Protein AF-A0A9Q0W674-F1 (afdb_monomer_lite)

Organism: Salix purpurea (NCBI:txid77065)

Secondary structure (DSSP, 8-state):
--------SS-SSSHHHHHHHH--EEEETTTTEEEES-TT-------GGGGTHHHHBS-TT--TTGGGGBSSHHHHHHHHHSSHHHHHHHHHHHHHHHHHHTT-

Sequence (104 aa):
MAINEERVWIRILAADYTCRTKLWSRFDPQTGRSVTLDPKKNIVVPEDRYGLHAIDVLDPDMIIGRECVYYFHDMIVEMINNRLPETLERLAKKLESVYQASGG

Structure (mmCIF, N/CA/C/O backbone):
data_AF-A0A9Q0W674-F1
#
_entry.id   AF-A0A9Q0W674-F1
#
loop_
_atom_site.group_PDB
_atom_site.id
_atom_site.type_symbol
_atom_site.label_atom_id
_atom_site.label_alt_id
_atom_site.label_comp_id
_atom_site.label_asym_id
_atom_site.label_entity_id
_atom_site.label_seq_id
_atom_site.pdbx_PDB_ins_code
_atom_site.Cartn_x
_atom_site.Cartn_y
_atom_site.Cartn_z
_atom_site.occupancy
_atom_site.B_iso_or_equiv
_atom_site.auth_seq_id
_atom_site.auth_comp_id
_atom_site.auth_asym_id
_atom_site.auth_atom_id
_atom_site.pdbx_PDB_model_num
ATOM 1 N N . MET A 1 1 ? 3.836 -21.033 13.589 1.00 45.12 1 MET A N 1
ATOM 2 C CA . MET A 1 1 ? 2.511 -20.382 13.674 1.00 45.12 1 MET A CA 1
ATOM 3 C C . MET A 1 1 ? 2.374 -19.561 12.405 1.00 45.12 1 MET A C 1
ATOM 5 O O . MET A 1 1 ? 3.252 -18.744 12.169 1.00 45.12 1 MET A O 1
ATOM 9 N N . ALA A 1 2 ? 1.418 -19.869 11.527 1.00 50.78 2 ALA A N 1
ATOM 10 C CA . ALA A 1 2 ? 1.276 -19.132 10.271 1.00 50.78 2 ALA A CA 1
ATOM 11 C C . ALA A 1 2 ? 0.837 -17.694 10.580 1.00 50.78 2 ALA A C 1
ATOM 13 O O . ALA A 1 2 ? -0.107 -17.496 11.348 1.00 50.78 2 ALA A O 1
ATOM 14 N N . ILE A 1 3 ? 1.548 -16.712 10.031 1.00 66.81 3 ILE A N 1
ATOM 15 C CA . ILE A 1 3 ? 1.119 -15.315 10.064 1.00 66.81 3 ILE A CA 1
ATOM 16 C C . ILE A 1 3 ? -0.060 -15.222 9.096 1.00 66.81 3 ILE A C 1
ATOM 18 O O . ILE A 1 3 ? 0.079 -15.558 7.924 1.00 66.81 3 ILE A O 1
ATOM 22 N N . ASN A 1 4 ? -1.232 -14.857 9.611 1.00 80.38 4 ASN A N 1
ATOM 23 C CA . ASN A 1 4 ? -2.406 -14.617 8.785 1.00 80.38 4 ASN A CA 1
ATOM 24 C C . ASN A 1 4 ? -2.464 -13.119 8.482 1.00 80.38 4 ASN A C 1
ATOM 26 O O . ASN A 1 4 ? -2.810 -12.327 9.360 1.00 80.38 4 ASN A O 1
ATOM 30 N N . GLU A 1 5 ? -2.054 -12.744 7.277 1.00 84.62 5 GLU A N 1
ATOM 31 C CA . GLU A 1 5 ? -2.103 -11.365 6.802 1.00 84.62 5 GLU A CA 1
ATOM 32 C C . GLU A 1 5 ? -3.478 -11.082 6.196 1.00 84.62 5 GLU A C 1
ATOM 34 O O . GLU A 1 5 ? -4.009 -11.869 5.415 1.00 84.62 5 GLU A O 1
ATOM 39 N N . GLU A 1 6 ? -4.072 -9.951 6.566 1.00 86.12 6 GLU A N 1
ATOM 40 C CA . GLU A 1 6 ? -5.382 -9.538 6.076 1.00 86.12 6 GLU A CA 1
ATOM 41 C C . GLU A 1 6 ? -5.312 -8.094 5.590 1.00 86.12 6 GLU A C 1
ATOM 43 O O . GLU A 1 6 ? -4.873 -7.198 6.316 1.00 86.12 6 GLU A O 1
ATOM 48 N N . ARG A 1 7 ? -5.798 -7.848 4.370 1.00 85.56 7 ARG A N 1
ATOM 49 C CA . ARG A 1 7 ? -5.973 -6.487 3.871 1.00 85.56 7 ARG A CA 1
ATOM 50 C C . ARG A 1 7 ? -7.175 -5.849 4.555 1.00 85.56 7 ARG A C 1
ATOM 52 O O . ARG A 1 7 ? -8.303 -6.316 4.438 1.00 85.56 7 ARG A O 1
ATOM 59 N N . VAL A 1 8 ? -6.918 -4.754 5.257 1.00 86.44 8 VAL A N 1
ATOM 60 C CA . VAL A 1 8 ? -7.926 -3.998 6.017 1.00 86.44 8 VAL A CA 1
ATOM 61 C C . VAL A 1 8 ? -8.295 -2.666 5.358 1.00 86.44 8 VAL A C 1
ATOM 63 O O . VAL A 1 8 ? -9.302 -2.064 5.720 1.00 86.44 8 VAL A O 1
ATOM 66 N N . TRP A 1 9 ? -7.499 -2.220 4.382 1.00 83.50 9 TRP A N 1
ATOM 67 C CA . TRP A 1 9 ? -7.662 -0.964 3.650 1.00 83.50 9 TRP A CA 1
ATOM 68 C C . TRP A 1 9 ? -7.045 -1.083 2.240 1.00 83.50 9 TRP A C 1
ATOM 70 O O . TRP A 1 9 ? -5.963 -1.652 2.113 1.00 83.50 9 TRP A O 1
ATOM 80 N N . ILE A 1 10 ? -7.661 -0.581 1.165 1.00 80.88 10 ILE A N 1
ATOM 81 C CA . ILE A 1 10 ? -9.068 -0.154 1.043 1.00 80.88 10 ILE A CA 1
ATOM 82 C C . ILE A 1 10 ? -9.905 -1.398 0.741 1.00 80.88 10 ILE A C 1
ATOM 84 O O . ILE A 1 10 ? -9.483 -2.259 -0.023 1.00 80.88 10 ILE A O 1
ATOM 88 N N . ARG A 1 11 ? -11.093 -1.496 1.340 1.00 83.31 11 ARG A N 1
ATOM 89 C CA . ARG A 1 11 ? -12.091 -2.498 0.955 1.00 83.31 11 ARG A CA 1
ATOM 90 C C . ARG A 1 11 ? -13.386 -1.788 0.606 1.00 83.31 11 ARG A C 1
ATOM 92 O O . ARG A 1 11 ? -13.923 -1.062 1.439 1.00 83.31 11 ARG A O 1
ATOM 99 N N . ILE A 1 12 ? -13.905 -1.982 -0.596 1.00 82.31 12 ILE A N 1
ATOM 100 C CA . ILE A 1 12 ? -15.212 -1.437 -0.976 1.00 82.31 12 ILE A CA 1
ATOM 101 C C . ILE A 1 12 ? -16.312 -2.106 -0.156 1.00 82.31 12 ILE A C 1
ATOM 103 O O . ILE A 1 12 ? -17.266 -1.456 0.269 1.00 82.31 12 ILE A O 1
ATOM 107 N N . LEU A 1 13 ? -16.151 -3.399 0.125 1.00 82.00 13 LEU A N 1
ATOM 108 C CA . LEU A 1 13 ? -17.067 -4.162 0.959 1.00 82.00 13 LEU A CA 1
ATOM 109 C C . LEU A 1 13 ? -16.474 -4.379 2.355 1.00 82.00 13 LEU A C 1
ATOM 111 O O . LEU A 1 13 ? -15.290 -4.654 2.517 1.00 82.00 13 LEU A O 1
ATOM 115 N N . ALA A 1 14 ? -17.317 -4.276 3.384 1.00 83.69 14 ALA A N 1
ATOM 116 C CA . ALA A 1 14 ? -16.971 -4.563 4.781 1.00 83.69 14 ALA A CA 1
ATOM 117 C C . ALA A 1 14 ? -15.841 -3.709 5.409 1.00 83.69 14 ALA A C 1
ATOM 119 O O . ALA A 1 14 ? -15.387 -4.035 6.512 1.00 83.69 14 ALA A O 1
ATOM 120 N N . ALA A 1 15 ? -15.418 -2.598 4.788 1.00 84.50 15 ALA A N 1
ATOM 121 C CA . ALA A 1 15 ? -14.447 -1.681 5.396 1.00 84.50 15 ALA A CA 1
ATOM 122 C C . ALA A 1 15 ? -14.924 -1.139 6.748 1.00 84.50 15 ALA A C 1
ATOM 124 O O . ALA A 1 15 ? -14.178 -1.221 7.717 1.00 84.50 15 ALA A O 1
ATOM 125 N N . ASP A 1 16 ? -16.171 -0.665 6.854 1.00 86.00 16 ASP A N 1
ATOM 126 C CA . ASP A 1 16 ? -16.702 -0.135 8.122 1.00 86.00 16 ASP A CA 1
ATOM 127 C C . ASP A 1 16 ? -16.663 -1.190 9.243 1.00 86.00 16 ASP A C 1
ATOM 129 O O . ASP A 1 16 ? -16.139 -0.928 10.327 1.00 86.00 16 ASP A O 1
ATOM 133 N N . TYR A 1 17 ? -17.102 -2.419 8.952 1.00 87.81 17 TYR A N 1
ATOM 134 C CA . TYR A 1 17 ? -17.015 -3.538 9.893 1.00 87.81 17 TYR A CA 1
ATOM 135 C C . TYR A 1 17 ? -15.566 -3.815 10.319 1.00 87.81 17 TYR A C 1
ATOM 137 O O . TYR A 1 17 ? -15.277 -3.975 11.507 1.00 87.81 17 TYR A O 1
ATOM 145 N N . THR A 1 18 ? -14.639 -3.842 9.360 1.00 86.88 18 THR A N 1
ATOM 146 C CA . THR A 1 18 ? -13.220 -4.132 9.606 1.00 86.88 18 THR A CA 1
ATOM 147 C C . THR A 1 18 ? -12.578 -3.038 10.460 1.00 86.88 18 THR A C 1
ATOM 149 O O . THR A 1 18 ? -11.937 -3.339 11.469 1.00 86.88 18 THR A O 1
ATOM 152 N N . CYS A 1 19 ? -12.830 -1.766 10.141 1.00 84.31 19 CYS A N 1
ATOM 153 C CA . CYS A 1 19 ? -12.377 -0.618 10.921 1.00 84.31 19 CYS A CA 1
ATOM 154 C C . CYS A 1 19 ? -12.878 -0.689 12.367 1.00 84.31 19 CYS A C 1
ATOM 156 O O . CYS A 1 19 ? -12.087 -0.585 13.306 1.00 84.31 19 CYS A O 1
ATOM 158 N N . ARG A 1 20 ? -14.178 -0.951 12.556 1.00 86.81 20 ARG A N 1
ATOM 159 C CA . ARG A 1 20 ? -14.815 -0.998 13.881 1.00 86.81 20 ARG A CA 1
ATOM 160 C C . ARG A 1 20 ? -14.450 -2.216 14.719 1.00 86.81 20 ARG A C 1
ATOM 162 O O . ARG A 1 20 ? -14.718 -2.202 15.915 1.00 86.81 20 ARG A O 1
ATOM 169 N N . THR A 1 21 ? -13.880 -3.266 14.141 1.00 87.00 21 THR A N 1
ATOM 170 C CA . THR A 1 21 ? -13.571 -4.498 14.889 1.00 87.00 21 THR A CA 1
ATOM 171 C C . THR A 1 21 ? -12.077 -4.770 15.015 1.00 87.00 21 THR A C 1
ATOM 173 O O . THR A 1 21 ? -11.667 -5.469 15.942 1.00 87.00 21 THR A O 1
ATOM 176 N N . LYS A 1 22 ? -11.244 -4.221 14.118 1.00 86.25 22 LYS A N 1
ATOM 177 C CA . LYS A 1 22 ? -9.817 -4.571 14.035 1.00 86.25 22 LYS A CA 1
ATOM 178 C C . LYS A 1 22 ? -8.848 -3.392 14.126 1.00 86.25 22 LYS A C 1
ATOM 180 O O . LYS A 1 22 ? -7.701 -3.641 14.475 1.00 86.25 22 LYS A O 1
ATOM 185 N N . LEU A 1 23 ? -9.270 -2.151 13.856 1.00 87.94 23 LEU A N 1
ATOM 186 C CA . LEU A 1 23 ? -8.350 -1.004 13.716 1.00 87.94 23 LEU A CA 1
ATOM 187 C C . LEU A 1 23 ? -8.399 0.011 14.866 1.00 87.94 23 LEU A C 1
ATOM 189 O O . LEU A 1 23 ? -7.829 1.097 14.759 1.00 87.94 23 LEU A O 1
ATOM 193 N N . TRP A 1 24 ? -9.055 -0.317 15.980 1.00 90.19 24 TRP A N 1
ATOM 194 C CA . TRP A 1 24 ? -9.100 0.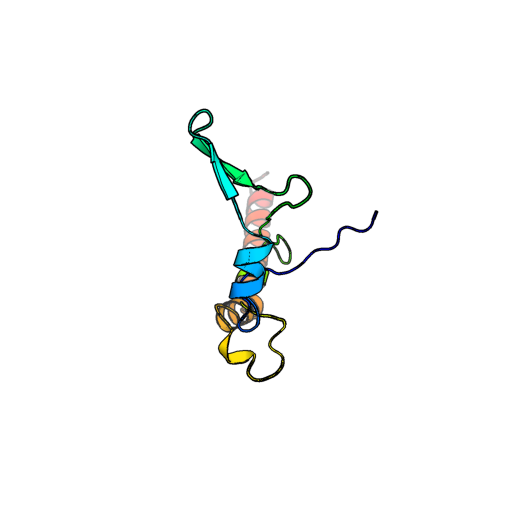596 17.118 1.00 90.19 24 TRP A CA 1
ATOM 195 C C . TRP A 1 24 ? -7.716 0.813 17.722 1.00 90.19 24 TRP A C 1
ATOM 197 O O . TRP A 1 24 ? -7.031 -0.125 18.133 1.00 90.19 24 TRP A O 1
ATOM 207 N N . SER A 1 25 ? -7.355 2.084 17.837 1.00 91.50 25 SER A N 1
ATOM 208 C CA . SER A 1 25 ? -6.165 2.536 18.540 1.00 91.50 25 SER A CA 1
ATOM 209 C C . SER A 1 25 ? -6.556 3.590 19.566 1.00 91.50 25 SER A C 1
ATOM 211 O O . SER A 1 25 ? -7.505 4.349 19.367 1.00 91.50 25 SER A O 1
ATOM 213 N N . ARG A 1 26 ? -5.822 3.639 20.673 1.00 92.31 26 ARG A N 1
ATOM 214 C CA . ARG A 1 26 ? -5.954 4.667 21.702 1.00 92.31 26 ARG A CA 1
ATOM 215 C C . ARG A 1 26 ? -4.732 5.568 21.658 1.00 92.31 26 ARG A C 1
ATOM 217 O O . ARG A 1 26 ? -3.610 5.087 21.553 1.00 92.31 26 ARG A O 1
ATOM 224 N N . PHE A 1 27 ? -4.943 6.870 21.786 1.00 95.00 27 PHE A N 1
ATOM 225 C CA . PHE A 1 27 ? -3.844 7.806 21.975 1.00 95.00 27 PHE A CA 1
ATOM 226 C C . PHE A 1 27 ? -3.285 7.697 23.400 1.00 95.00 27 PHE A C 1
ATOM 228 O O . PHE A 1 27 ? -4.039 7.707 24.380 1.00 95.00 27 PHE A O 1
ATOM 235 N N . ASP A 1 28 ? -1.967 7.577 23.515 1.00 95.69 28 ASP A N 1
ATOM 236 C CA . ASP A 1 28 ? -1.243 7.624 24.776 1.00 95.69 28 ASP A CA 1
ATOM 237 C C . ASP A 1 28 ? -0.539 8.987 24.931 1.00 95.69 28 ASP A C 1
ATOM 239 O O . ASP A 1 28 ? 0.451 9.248 24.242 1.00 95.69 28 ASP A O 1
ATOM 243 N N . PRO A 1 29 ? -1.014 9.866 25.835 1.00 96.38 29 P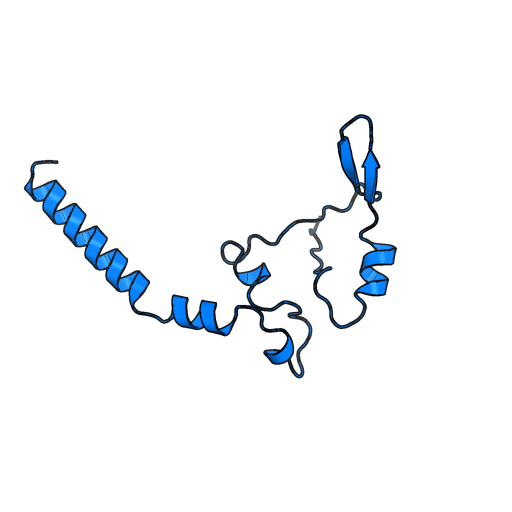RO A N 1
ATOM 244 C CA . PRO A 1 29 ? -0.453 11.203 26.007 1.00 96.38 29 PRO A CA 1
ATOM 245 C C . PRO A 1 29 ? 0.936 11.206 26.652 1.00 96.38 29 PRO A C 1
ATOM 247 O O . PRO A 1 29 ? 1.649 12.194 26.513 1.00 96.38 29 PRO A O 1
ATOM 250 N N . GLN A 1 30 ? 1.337 10.136 27.350 1.00 96.38 30 GLN A N 1
ATOM 251 C CA . GLN A 1 30 ? 2.664 10.072 27.971 1.00 96.38 30 GLN A CA 1
ATOM 252 C C . GLN A 1 30 ? 3.756 9.842 26.925 1.00 96.38 30 GLN A C 1
ATOM 254 O O . GLN A 1 30 ? 4.823 10.447 26.993 1.00 96.38 30 GLN A O 1
ATOM 259 N N . THR A 1 31 ? 3.480 8.979 25.945 1.00 95.38 31 THR A N 1
ATOM 260 C CA . THR A 1 31 ? 4.415 8.664 24.857 1.00 95.38 31 THR A CA 1
ATOM 261 C C . THR A 1 31 ? 4.185 9.510 23.604 1.00 95.38 31 THR A C 1
ATOM 263 O O . THR A 1 31 ? 5.051 9.551 22.730 1.00 95.38 31 THR A O 1
ATOM 266 N N . GLY A 1 32 ? 3.030 10.176 23.497 1.00 95.25 32 GLY A N 1
ATOM 267 C CA . GLY A 1 32 ? 2.619 10.951 22.325 1.00 95.25 32 GLY A CA 1
ATOM 268 C C . GLY A 1 32 ? 2.270 10.086 21.111 1.00 95.25 32 GLY A C 1
ATOM 269 O O . GLY A 1 32 ? 2.284 10.580 19.985 1.00 95.25 32 GLY A O 1
ATOM 270 N N . ARG A 1 33 ? 2.002 8.788 21.307 1.00 93.19 33 ARG A N 1
ATOM 271 C CA . ARG A 1 33 ? 1.787 7.816 20.225 1.00 93.19 33 ARG A CA 1
ATOM 272 C C . ARG A 1 33 ? 0.383 7.227 20.267 1.00 93.19 33 ARG A C 1
ATOM 274 O O . ARG A 1 33 ? -0.221 7.083 21.325 1.00 93.19 33 ARG A O 1
ATOM 281 N N . SER A 1 34 ? -0.113 6.826 19.102 1.00 92.25 34 SER A N 1
ATOM 282 C CA . SER A 1 34 ? -1.294 5.965 19.008 1.00 92.25 34 SER A CA 1
ATOM 283 C C . SER A 1 34 ? -0.871 4.514 19.201 1.00 92.25 34 SER A C 1
ATOM 285 O O . SER A 1 34 ? 0.027 4.034 18.511 1.00 92.25 34 SER A O 1
ATOM 287 N N . VAL A 1 35 ? -1.510 3.820 20.138 1.00 91.31 35 VAL A N 1
ATOM 288 C CA . VAL A 1 35 ? -1.260 2.408 20.438 1.00 91.31 35 VAL A CA 1
ATOM 289 C C . VAL A 1 35 ? -2.473 1.572 20.049 1.00 91.31 35 VAL A C 1
ATOM 291 O O . VAL A 1 35 ? -3.609 1.946 20.344 1.00 91.31 35 VAL A O 1
ATOM 294 N N . THR A 1 36 ? -2.243 0.441 19.381 1.00 90.31 36 THR A N 1
ATOM 295 C CA . THR A 1 36 ? -3.306 -0.529 19.072 1.00 90.31 36 THR A CA 1
ATOM 296 C C . THR A 1 36 ? -3.962 -1.025 20.363 1.00 90.31 36 THR A C 1
ATOM 298 O O . THR A 1 36 ? -3.284 -1.235 21.371 1.00 90.31 36 THR A O 1
ATOM 301 N N . LEU A 1 37 ? -5.286 -1.213 20.349 1.00 90.00 37 LEU A N 1
ATOM 302 C CA . LEU A 1 37 ? -5.996 -1.838 21.471 1.00 90.00 37 LEU A CA 1
ATOM 303 C C . LEU A 1 37 ? -5.802 -3.359 21.523 1.00 90.00 37 LEU A C 1
ATOM 305 O O . LEU A 1 37 ? -6.001 -3.961 22.576 1.00 90.00 37 LEU A O 1
ATOM 309 N N . ASP A 1 38 ? -5.423 -3.979 20.405 1.00 89.44 38 ASP A N 1
ATOM 310 C CA . ASP A 1 38 ? -5.166 -5.414 20.329 1.00 89.44 38 ASP A CA 1
ATOM 311 C C . ASP A 1 38 ? -3.655 -5.673 20.212 1.00 89.44 38 ASP A C 1
ATOM 313 O O . ASP A 1 38 ? -3.086 -5.448 19.140 1.00 89.44 38 ASP A O 1
ATOM 317 N N . PRO A 1 39 ? -2.991 -6.169 21.275 1.00 86.56 39 PRO A N 1
ATOM 318 C CA . PRO A 1 39 ? -1.548 -6.401 21.274 1.00 86.56 39 PRO A CA 1
ATOM 319 C C . PRO A 1 39 ? -1.121 -7.581 20.391 1.00 86.56 39 PRO A C 1
ATOM 321 O O . PRO A 1 39 ? 0.071 -7.784 20.179 1.00 86.56 39 PRO A O 1
ATOM 324 N N . LYS A 1 40 ? -2.066 -8.389 19.890 1.00 88.81 40 LYS A N 1
ATOM 325 C CA . LYS A 1 40 ? -1.774 -9.506 18.979 1.00 88.81 40 LYS A CA 1
ATOM 326 C C . LYS A 1 40 ? -1.801 -9.086 17.511 1.00 88.81 40 LYS A C 1
ATOM 328 O O . LYS A 1 40 ? -1.427 -9.885 16.655 1.00 88.81 40 LYS A O 1
ATOM 333 N N . LYS A 1 41 ? -2.273 -7.874 17.214 1.00 87.50 41 LYS A N 1
ATOM 334 C CA . LYS A 1 41 ? -2.406 -7.354 15.854 1.00 87.50 41 LYS A CA 1
ATOM 335 C C . LYS A 1 41 ? -1.380 -6.261 15.612 1.00 87.50 41 L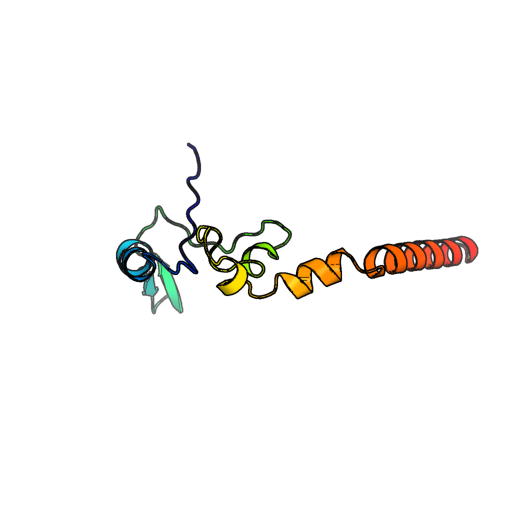YS A C 1
ATOM 337 O O . LYS A 1 41 ? -1.207 -5.369 16.435 1.00 87.50 41 LYS A O 1
ATOM 342 N N . ASN A 1 42 ? -0.773 -6.305 14.434 1.00 88.69 42 ASN A N 1
ATOM 343 C CA . ASN A 1 42 ? 0.097 -5.252 13.934 1.00 88.69 42 ASN A CA 1
ATOM 344 C C . ASN A 1 42 ? -0.468 -4.755 12.609 1.00 88.69 42 ASN A C 1
ATOM 346 O O . ASN A 1 42 ? -0.765 -5.555 11.723 1.00 88.69 42 ASN A O 1
ATOM 350 N N . ILE A 1 43 ? -0.634 -3.441 12.493 1.00 87.62 43 ILE A N 1
ATOM 351 C CA . ILE A 1 43 ? -0.992 -2.796 11.231 1.00 87.62 43 ILE A CA 1
ATOM 352 C C . ILE A 1 43 ? 0.320 -2.450 10.539 1.00 87.62 43 ILE A C 1
ATOM 354 O O . ILE A 1 43 ? 1.154 -1.750 11.114 1.00 87.62 43 ILE A O 1
ATOM 358 N N . VAL A 1 44 ? 0.500 -2.949 9.322 1.00 88.06 44 VAL A N 1
ATOM 359 C CA . VAL A 1 44 ? 1.699 -2.727 8.512 1.00 88.06 44 VAL A CA 1
ATOM 360 C C . VAL A 1 44 ? 1.296 -2.273 7.118 1.00 88.06 44 VAL A C 1
ATOM 362 O O . VAL A 1 44 ? 0.209 -2.596 6.636 1.00 88.06 44 VAL A O 1
ATOM 365 N N . VAL A 1 45 ? 2.175 -1.514 6.473 1.00 87.31 45 VAL A N 1
ATOM 366 C CA . VAL A 1 45 ? 2.066 -1.258 5.037 1.00 87.31 45 VAL A CA 1
ATOM 367 C C . VAL A 1 45 ? 2.736 -2.435 4.324 1.00 87.31 45 VAL A C 1
ATOM 369 O O . VAL A 1 45 ? 3.858 -2.775 4.698 1.00 87.31 45 VAL A O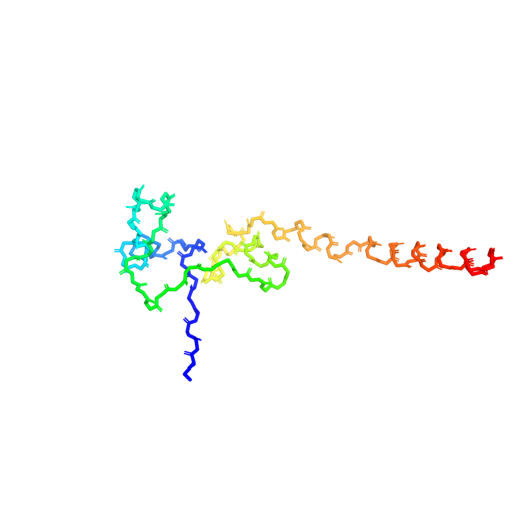 1
ATOM 372 N N . PRO A 1 46 ? 2.083 -3.077 3.340 1.00 85.94 46 PRO A N 1
ATOM 373 C CA . PRO A 1 46 ? 2.707 -4.151 2.578 1.00 85.94 46 PRO A CA 1
ATOM 374 C C . PRO A 1 46 ? 3.980 -3.662 1.878 1.00 85.94 46 PRO A C 1
ATOM 376 O O . PRO A 1 46 ? 3.962 -2.643 1.189 1.00 85.94 46 PRO A O 1
ATOM 379 N N . GLU A 1 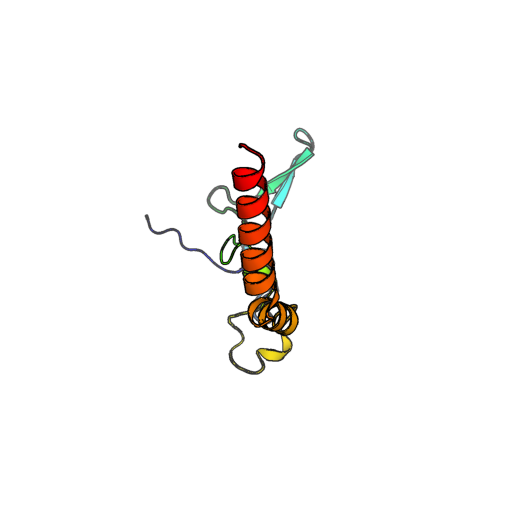47 ? 5.080 -4.392 2.043 1.00 86.88 47 GLU A N 1
ATOM 380 C CA . GLU A 1 47 ? 6.364 -4.087 1.390 1.00 86.88 47 GLU A CA 1
ATOM 381 C C . GLU A 1 47 ? 6.534 -4.826 0.054 1.00 86.88 47 GLU A C 1
ATOM 383 O O . GLU A 1 47 ? 7.525 -4.646 -0.662 1.00 86.88 47 GLU A O 1
ATOM 388 N N . ASP A 1 48 ? 5.562 -5.662 -0.311 1.00 87.25 48 ASP A N 1
ATOM 389 C CA . ASP A 1 48 ? 5.609 -6.447 -1.530 1.00 87.25 48 ASP A CA 1
ATOM 390 C C . ASP A 1 48 ? 5.649 -5.549 -2.779 1.00 87.25 48 ASP A C 1
ATOM 392 O O . ASP A 1 48 ? 5.123 -4.431 -2.811 1.00 87.25 48 ASP A O 1
ATOM 396 N N . ARG A 1 49 ? 6.370 -6.013 -3.806 1.00 87.56 49 ARG A N 1
ATOM 397 C CA . ARG A 1 49 ? 6.727 -5.209 -4.988 1.00 87.56 49 ARG A CA 1
ATOM 398 C C . ARG A 1 49 ? 7.334 -3.843 -4.631 1.00 87.56 49 ARG A C 1
ATOM 400 O O . ARG A 1 49 ? 7.013 -2.847 -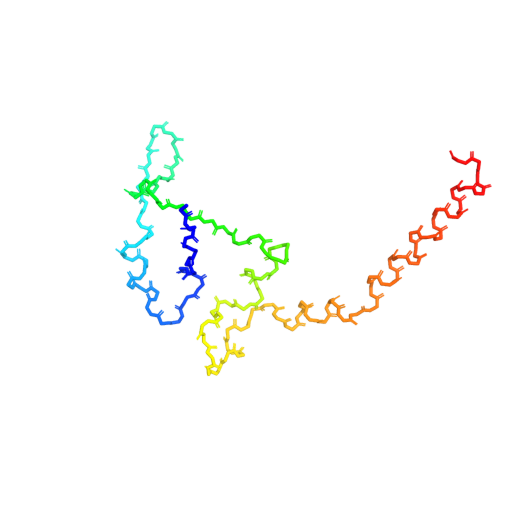5.275 1.00 87.56 49 ARG A O 1
ATOM 407 N N . TYR A 1 50 ? 8.210 -3.791 -3.625 1.00 87.56 50 TYR A N 1
ATOM 408 C CA . TYR A 1 50 ? 8.842 -2.548 -3.160 1.00 87.56 50 TYR A CA 1
ATOM 409 C C . TYR A 1 50 ? 7.809 -1.487 -2.733 1.00 87.56 50 TYR A C 1
ATOM 411 O O . TYR A 1 50 ? 7.986 -0.296 -2.981 1.00 87.56 50 TYR A O 1
ATOM 419 N N . GLY A 1 51 ? 6.687 -1.928 -2.154 1.00 87.00 51 GLY A N 1
ATOM 420 C CA . GLY A 1 51 ? 5.566 -1.076 -1.753 1.00 87.00 51 GLY A CA 1
ATOM 421 C C . GLY A 1 51 ? 4.646 -0.638 -2.899 1.00 87.00 51 GLY A C 1
ATOM 422 O O . GLY A 1 51 ? 3.605 -0.033 -2.642 1.00 87.00 51 GLY A O 1
ATOM 423 N N . LEU A 1 52 ? 4.961 -0.968 -4.159 1.00 90.25 52 LEU A N 1
ATOM 424 C CA . LEU A 1 52 ? 4.117 -0.595 -5.300 1.00 90.25 52 LEU A CA 1
ATOM 425 C C . LEU A 1 52 ? 2.742 -1.259 -5.234 1.00 90.25 52 LEU A C 1
ATOM 427 O O . LEU A 1 52 ? 1.750 -0.654 -5.626 1.00 90.25 52 LEU A O 1
ATOM 431 N N . HIS A 1 53 ? 2.647 -2.477 -4.701 1.00 87.81 53 HIS A N 1
ATOM 432 C CA . HIS A 1 53 ? 1.365 -3.171 -4.600 1.00 87.81 53 HIS A CA 1
ATOM 433 C C . HIS A 1 53 ? 0.363 -2.458 -3.677 1.00 87.81 53 HIS A C 1
ATOM 435 O O . HIS A 1 53 ? -0.843 -2.527 -3.913 1.00 87.81 53 HIS A O 1
ATOM 441 N N . ALA A 1 54 ? 0.835 -1.720 -2.666 1.00 89.75 54 ALA A N 1
ATOM 442 C CA . ALA A 1 54 ? -0.033 -0.936 -1.788 1.00 89.75 54 ALA A CA 1
ATOM 443 C C . ALA A 1 54 ? -0.744 0.217 -2.523 1.00 89.75 54 ALA A C 1
ATOM 445 O O . ALA A 1 54 ? -1.780 0.689 -2.056 1.00 89.75 54 ALA A O 1
ATOM 446 N N . ILE A 1 55 ? -0.202 0.653 -3.665 1.00 90.81 55 ILE A N 1
ATOM 447 C CA . ILE A 1 55 ? -0.673 1.819 -4.421 1.00 90.81 55 ILE A CA 1
ATOM 448 C C . ILE A 1 55 ? -1.161 1.475 -5.842 1.00 90.81 55 ILE A C 1
ATOM 450 O O . ILE A 1 55 ? -1.692 2.338 -6.535 1.00 90.81 55 ILE A O 1
ATOM 454 N N . ASP A 1 56 ? -0.978 0.229 -6.281 1.00 92.00 56 ASP A N 1
ATOM 455 C CA . ASP A 1 56 ? -1.376 -0.275 -7.599 1.00 92.00 56 ASP A CA 1
ATOM 456 C C . ASP A 1 56 ? -2.908 -0.440 -7.686 1.00 92.00 56 ASP A C 1
ATOM 458 O O . ASP A 1 56 ? -3.591 0.319 -8.383 1.00 92.00 56 ASP A O 1
ATOM 462 N N . VAL A 1 57 ? -3.451 -1.363 -6.878 1.00 90.81 57 VAL A N 1
ATOM 463 C CA . VAL A 1 57 ? -4.887 -1.663 -6.767 1.00 90.81 57 VAL A CA 1
ATOM 464 C C . VAL A 1 57 ? -5.327 -1.529 -5.311 1.00 90.81 57 VAL A C 1
ATOM 466 O O . VAL A 1 57 ? -4.818 -2.225 -4.430 1.00 90.81 57 VAL A O 1
ATOM 469 N N . LEU A 1 58 ? -6.299 -0.653 -5.058 1.00 89.44 58 LEU A N 1
ATOM 470 C CA . LEU A 1 58 ? -6.728 -0.305 -3.702 1.00 89.44 58 LEU A CA 1
ATOM 471 C C . LEU A 1 58 ? -7.495 -1.445 -3.019 1.00 89.44 58 LEU A C 1
ATOM 473 O O . LEU A 1 58 ? -7.196 -1.754 -1.863 1.00 89.44 58 LEU A O 1
ATOM 477 N N . ASP A 1 59 ? -8.406 -2.096 -3.752 1.00 90.06 59 ASP A N 1
ATOM 478 C CA . ASP A 1 59 ? -9.147 -3.286 -3.315 1.00 90.06 59 ASP A CA 1
ATOM 479 C C . ASP A 1 59 ? -8.914 -4.467 -4.283 1.00 90.06 59 ASP A C 1
ATOM 481 O O . ASP A 1 59 ? -9.616 -4.608 -5.287 1.00 90.06 59 ASP A O 1
ATOM 485 N N . PRO A 1 60 ? -7.910 -5.324 -4.036 1.00 85.00 60 PRO A N 1
ATOM 486 C CA . PRO A 1 60 ? -7.634 -6.479 -4.885 1.00 85.00 60 PRO A CA 1
ATOM 487 C C . PRO A 1 60 ? -8.711 -7.574 -4.808 1.00 85.00 60 PRO A C 1
ATOM 489 O O . PRO A 1 60 ? -8.746 -8.413 -5.708 1.00 85.00 60 PRO A O 1
ATOM 492 N N . ASP A 1 61 ? -9.583 -7.565 -3.789 1.00 86.94 61 ASP A N 1
ATOM 493 C CA . ASP A 1 61 ? -10.678 -8.537 -3.652 1.00 86.94 61 ASP A CA 1
ATOM 494 C C . ASP A 1 61 ? -11.874 -8.181 -4.554 1.00 86.94 61 ASP A C 1
ATOM 496 O O . ASP A 1 61 ? -12.759 -9.011 -4.786 1.00 86.94 61 ASP A O 1
ATOM 500 N N . MET A 1 62 ? -11.914 -6.959 -5.101 1.00 87.81 62 MET A N 1
ATOM 501 C CA . MET A 1 62 ? -12.911 -6.558 -6.089 1.00 87.81 62 MET A CA 1
ATOM 502 C C . MET A 1 62 ? -12.597 -7.200 -7.446 1.00 87.81 62 MET A C 1
ATOM 504 O O . MET A 1 62 ? -11.819 -6.680 -8.239 1.00 87.81 62 MET A O 1
ATOM 508 N N . ILE A 1 63 ? -13.209 -8.354 -7.720 1.00 84.94 63 ILE A N 1
ATOM 509 C CA . ILE A 1 63 ? -13.004 -9.100 -8.976 1.00 84.94 63 ILE A CA 1
ATOM 510 C C . ILE A 1 63 ? -13.795 -8.479 -10.138 1.00 84.94 63 ILE A C 1
ATOM 512 O O . ILE A 1 63 ? -13.299 -8.407 -11.260 1.00 84.94 63 ILE A O 1
ATOM 516 N N . ILE A 1 64 ? -15.027 -8.036 -9.879 1.00 86.50 64 ILE A N 1
ATOM 517 C CA . ILE A 1 64 ? -15.901 -7.415 -10.882 1.00 86.50 64 ILE A CA 1
ATOM 518 C C . ILE A 1 64 ? -15.737 -5.902 -10.787 1.00 86.50 64 ILE A C 1
ATOM 520 O O . ILE A 1 64 ? -15.947 -5.343 -9.714 1.00 86.50 64 ILE A O 1
ATOM 524 N N . GLY A 1 65 ? -15.409 -5.246 -11.899 1.00 84.88 65 GLY A N 1
ATOM 525 C CA . GLY A 1 65 ? -15.219 -3.795 -11.932 1.00 84.88 65 GLY A CA 1
ATOM 526 C C . GLY A 1 65 ? -13.908 -3.332 -11.288 1.00 84.88 65 GLY A C 1
ATOM 527 O O . GLY A 1 65 ? -13.830 -2.220 -10.768 1.00 84.88 65 GLY A O 1
ATOM 528 N N . ARG A 1 66 ? -12.893 -4.206 -11.253 1.00 86.69 66 ARG A N 1
ATOM 529 C CA . ARG A 1 66 ? -11.605 -3.972 -10.581 1.00 86.69 66 ARG A CA 1
ATOM 530 C C . ARG A 1 66 ? -10.889 -2.715 -11.078 1.00 86.69 66 ARG A C 1
ATOM 532 O O . ARG A 1 66 ? -10.170 -2.072 -10.322 1.00 86.69 66 ARG A O 1
ATOM 539 N N . GLU A 1 67 ? -11.100 -2.348 -12.332 1.00 88.88 67 GLU A N 1
ATOM 540 C CA . GLU A 1 67 ? -10.581 -1.118 -12.921 1.00 88.88 67 GLU A CA 1
ATOM 541 C C . GLU A 1 67 ? -11.031 0.141 -12.166 1.00 88.88 67 GLU A C 1
ATOM 543 O O . GLU A 1 67 ? -10.297 1.122 -12.113 1.00 88.88 67 GLU A O 1
ATOM 548 N N . CYS A 1 68 ? -12.187 0.101 -11.493 1.00 87.75 68 CYS A N 1
ATOM 549 C CA . CYS A 1 68 ? -12.678 1.215 -10.682 1.00 87.75 68 CYS A CA 1
ATOM 550 C C . CYS A 1 68 ? -11.871 1.430 -9.387 1.00 87.75 68 CYS A C 1
ATOM 552 O O . CYS A 1 68 ? -12.050 2.449 -8.720 1.00 87.75 68 CYS A O 1
ATOM 554 N N . VAL A 1 69 ? -11.005 0.483 -9.008 1.00 90.69 69 VAL A N 1
ATOM 555 C CA . VAL A 1 69 ? -10.119 0.571 -7.831 1.00 90.69 69 VAL A CA 1
ATOM 556 C C . VAL A 1 69 ? -8.639 0.584 -8.193 1.00 90.69 69 VAL A C 1
ATOM 558 O O . VAL A 1 69 ? -7.779 0.410 -7.324 1.00 90.69 69 VAL A O 1
ATOM 561 N N . TYR A 1 70 ? -8.324 0.807 -9.464 1.00 92.50 70 TYR A N 1
ATOM 562 C CA . TYR A 1 70 ? -6.971 1.143 -9.878 1.00 92.50 70 TYR A CA 1
ATOM 563 C C . TYR A 1 70 ? -6.637 2.552 -9.415 1.00 92.50 70 TYR A C 1
ATOM 565 O O . TYR A 1 70 ? -7.411 3.484 -9.622 1.00 92.50 70 TYR A O 1
ATOM 573 N N . TYR A 1 71 ? -5.484 2.696 -8.766 1.00 92.31 71 TYR A N 1
ATOM 574 C CA . TYR A 1 71 ? -5.021 4.006 -8.322 1.00 92.31 71 TYR A CA 1
ATOM 575 C C . TYR A 1 71 ? -3.834 4.473 -9.150 1.00 92.31 71 TYR A C 1
ATOM 577 O O . TYR A 1 71 ? -3.943 5.471 -9.856 1.00 92.31 71 TYR A O 1
ATOM 585 N N . PHE A 1 72 ? -2.742 3.706 -9.156 1.00 94.44 72 PHE A N 1
ATOM 586 C CA . PHE A 1 72 ? -1.594 3.970 -10.029 1.00 94.44 72 PHE A CA 1
ATOM 587 C C . PHE A 1 72 ? -1.300 2.848 -11.021 1.00 94.44 72 PHE A C 1
ATOM 589 O O . PHE A 1 72 ? -0.231 2.863 -11.629 1.00 94.44 72 PHE A O 1
ATOM 596 N N . HIS A 1 73 ? -2.223 1.899 -11.195 1.00 93.62 73 HIS A N 1
ATOM 597 C CA . HIS A 1 73 ? -2.023 0.720 -12.037 1.00 93.62 73 HIS A CA 1
ATOM 598 C C . HIS A 1 73 ? -1.404 1.055 -13.399 1.00 93.62 73 HIS A C 1
ATOM 600 O O . HIS A 1 73 ? -0.300 0.603 -13.696 1.00 93.62 73 HIS A O 1
ATOM 606 N N . ASP A 1 74 ? -2.054 1.922 -14.177 1.00 92.56 74 ASP A N 1
ATOM 607 C CA . ASP A 1 74 ? -1.617 2.245 -15.538 1.00 92.56 74 ASP A CA 1
ATOM 608 C C . ASP A 1 74 ? -0.237 2.907 -15.559 1.00 92.56 74 ASP A C 1
ATOM 610 O O . ASP A 1 74 ? 0.623 2.521 -16.345 1.00 92.56 74 ASP A O 1
ATOM 614 N N . MET A 1 75 ? 0.019 3.843 -14.638 1.00 92.00 75 MET A N 1
ATOM 615 C CA . MET A 1 75 ? 1.319 4.506 -14.518 1.00 92.00 75 MET A CA 1
ATOM 616 C C . MET A 1 75 ? 2.423 3.515 -14.135 1.00 92.00 75 MET A C 1
ATOM 618 O O . MET A 1 75 ? 3.518 3.565 -14.688 1.00 92.00 75 MET A O 1
ATOM 622 N N . ILE A 1 76 ? 2.151 2.602 -13.200 1.00 92.19 76 ILE A N 1
ATOM 623 C CA . ILE A 1 76 ? 3.098 1.563 -12.782 1.00 92.19 76 ILE A CA 1
ATOM 624 C C . ILE A 1 76 ? 3.393 0.627 -13.955 1.00 92.19 76 ILE A C 1
ATOM 626 O O . ILE A 1 76 ? 4.557 0.334 -14.223 1.00 92.19 76 ILE A O 1
ATOM 630 N N . VAL A 1 77 ? 2.362 0.180 -14.673 1.00 91.19 77 VAL A N 1
ATOM 631 C CA . VAL A 1 77 ? 2.499 -0.679 -15.855 1.00 91.19 77 VAL A CA 1
ATOM 632 C C . VAL A 1 77 ? 3.296 0.032 -16.948 1.00 91.19 77 VAL A C 1
ATOM 634 O O . VAL A 1 77 ? 4.223 -0.553 -17.503 1.00 91.19 77 VAL A O 1
ATOM 637 N N . GLU A 1 78 ? 3.003 1.300 -17.229 1.00 90.81 78 GLU A N 1
ATOM 638 C CA . GLU A 1 78 ? 3.728 2.091 -18.224 1.00 90.81 78 GLU A CA 1
ATOM 639 C C . GLU A 1 78 ? 5.193 2.304 -17.826 1.00 90.81 78 GLU A C 1
ATOM 641 O O . GLU A 1 78 ? 6.089 2.107 -18.645 1.00 90.81 78 GLU A O 1
ATOM 646 N N . MET A 1 79 ? 5.468 2.639 -16.562 1.00 87.06 79 MET A N 1
ATOM 647 C CA . MET A 1 79 ? 6.834 2.822 -16.068 1.00 87.06 79 MET A CA 1
ATOM 648 C C . MET A 1 79 ? 7.652 1.530 -16.072 1.00 87.06 79 MET A C 1
ATOM 650 O O . MET A 1 79 ? 8.858 1.582 -16.298 1.00 87.06 79 MET A O 1
ATOM 654 N N . ILE A 1 80 ? 7.015 0.380 -15.846 1.00 85.44 80 ILE A N 1
ATOM 655 C CA . ILE A 1 80 ? 7.666 -0.933 -15.949 1.00 85.44 80 ILE A CA 1
ATOM 656 C C . ILE A 1 80 ? 7.936 -1.297 -17.412 1.00 85.44 80 ILE A C 1
ATOM 658 O O . ILE A 1 80 ? 8.990 -1.847 -17.720 1.00 85.44 80 ILE A O 1
ATOM 662 N N . ASN A 1 81 ? 6.998 -0.993 -18.310 1.00 87.19 81 ASN A N 1
ATOM 663 C CA . ASN A 1 81 ? 7.083 -1.365 -19.722 1.00 87.19 81 ASN A CA 1
ATOM 664 C C . ASN A 1 81 ? 7.901 -0.386 -20.574 1.00 87.19 81 ASN A C 1
ATOM 666 O O . ASN A 1 81 ? 8.218 -0.690 -21.728 1.00 87.19 81 ASN A O 1
ATOM 670 N N . ASN A 1 82 ? 8.212 0.806 -20.063 1.00 87.56 82 ASN A N 1
ATOM 671 C CA . ASN A 1 82 ? 9.007 1.769 -20.807 1.00 87.56 82 ASN A CA 1
ATOM 672 C C . ASN A 1 82 ? 10.476 1.307 -20.926 1.00 87.56 82 ASN A C 1
ATOM 674 O O . ASN A 1 82 ? 10.957 0.415 -20.234 1.00 87.56 82 ASN A O 1
ATOM 678 N N . ARG A 1 83 ? 11.232 1.952 -21.819 1.00 86.25 83 ARG A N 1
ATOM 679 C CA . ARG A 1 83 ? 12.659 1.647 -22.034 1.00 86.25 83 ARG A CA 1
ATOM 680 C C . ARG A 1 83 ? 13.579 2.281 -20.986 1.00 86.25 83 ARG A C 1
ATOM 682 O O . ARG A 1 83 ? 14.797 2.280 -21.174 1.00 86.25 83 ARG A O 1
ATOM 689 N N . LEU A 1 84 ? 13.039 2.888 -19.926 1.00 83.38 84 LEU A N 1
ATOM 690 C CA . LEU A 1 84 ? 13.839 3.600 -18.931 1.00 83.38 84 LEU A CA 1
ATOM 691 C C . LEU A 1 84 ? 14.801 2.658 -18.193 1.00 83.38 84 LEU A C 1
ATOM 693 O O . LEU A 1 84 ? 15.976 3.017 -18.126 1.00 83.38 84 LEU A O 1
ATOM 697 N N . PRO A 1 85 ? 14.397 1.456 -17.726 1.00 83.12 85 PRO A N 1
ATOM 698 C CA . PRO A 1 85 ? 15.323 0.531 -17.072 1.00 83.12 85 PRO A CA 1
ATOM 699 C C . PRO A 1 85 ? 16.492 0.143 -17.984 1.00 83.12 85 PRO A C 1
ATOM 701 O O . PRO A 1 85 ? 17.651 0.278 -17.600 1.00 83.12 85 PRO A O 1
ATOM 704 N N . GLU A 1 86 ? 16.199 -0.230 -19.233 1.00 88.06 86 GLU A N 1
ATOM 705 C CA . GLU A 1 86 ? 17.213 -0.579 -20.238 1.00 88.06 86 GLU A CA 1
ATOM 706 C C . GLU A 1 86 ? 18.153 0.599 -20.535 1.00 88.06 86 GLU A C 1
ATOM 708 O O . GLU A 1 86 ? 19.362 0.431 -20.706 1.00 88.06 86 GLU A O 1
ATOM 713 N N . THR A 1 87 ? 17.601 1.813 -20.612 1.00 88.69 87 THR A N 1
ATOM 714 C CA . THR A 1 87 ? 18.364 3.036 -20.884 1.00 88.69 87 THR A CA 1
ATOM 715 C C . THR A 1 87 ? 19.289 3.376 -19.719 1.00 88.69 87 THR A C 1
ATOM 717 O O . THR A 1 87 ? 20.454 3.705 -19.947 1.00 88.69 87 THR A O 1
ATOM 720 N N . LEU A 1 88 ? 18.807 3.254 -18.479 1.00 91.19 88 LEU A N 1
ATOM 721 C CA . LEU A 1 88 ? 19.607 3.461 -17.273 1.00 91.19 88 LEU A CA 1
ATOM 722 C C . LEU A 1 88 ? 20.711 2.407 -17.143 1.00 91.19 88 LEU A C 1
ATOM 724 O O . LEU A 1 88 ? 21.844 2.759 -16.826 1.00 91.19 88 LEU A O 1
ATOM 728 N N . GLU A 1 89 ? 20.431 1.143 -17.469 1.00 93.94 89 GLU A N 1
ATOM 729 C CA . GLU A 1 89 ? 21.443 0.083 -17.469 1.00 93.94 89 GLU A CA 1
ATOM 730 C C . GLU A 1 89 ? 22.536 0.341 -18.522 1.00 93.94 89 GLU A C 1
ATOM 732 O O . GLU A 1 89 ? 23.731 0.209 -18.245 1.00 93.94 89 GLU A O 1
ATOM 737 N N . ARG A 1 90 ? 22.151 0.774 -19.732 1.00 94.38 90 ARG A N 1
ATOM 738 C CA . ARG A 1 90 ? 23.105 1.173 -20.783 1.00 94.38 90 ARG A CA 1
ATOM 739 C C . ARG A 1 90 ? 23.948 2.374 -20.365 1.00 94.38 90 ARG A C 1
ATOM 741 O O . ARG A 1 90 ? 25.147 2.394 -20.643 1.00 94.38 90 ARG A O 1
ATOM 748 N N . LEU A 1 91 ? 23.336 3.364 -19.716 1.00 93.50 91 LEU A N 1
ATOM 749 C CA . LEU A 1 91 ? 24.043 4.528 -19.190 1.00 93.50 91 LEU A CA 1
ATOM 750 C C . LEU A 1 91 ? 25.051 4.115 -18.110 1.00 93.50 91 LEU A C 1
ATOM 752 O O . LEU A 1 91 ? 26.210 4.510 -18.201 1.00 93.50 91 LEU A O 1
ATOM 756 N N . ALA A 1 92 ? 24.642 3.283 -17.149 1.00 96.00 92 ALA A N 1
ATOM 757 C CA . ALA A 1 92 ? 25.511 2.774 -16.088 1.00 96.00 92 ALA A CA 1
ATOM 758 C C . ALA A 1 92 ? 26.725 2.024 -16.658 1.00 96.00 92 ALA A C 1
ATOM 760 O O . ALA A 1 92 ? 27.861 2.371 -16.338 1.00 96.00 92 ALA A O 1
ATOM 761 N N . LYS A 1 93 ? 26.503 1.095 -17.600 1.00 97.50 93 LYS A N 1
ATOM 762 C CA . LYS A 1 93 ? 27.580 0.387 -18.320 1.00 97.50 93 LYS A CA 1
ATOM 763 C C . LYS A 1 93 ? 28.543 1.348 -19.016 1.00 97.50 93 LYS A C 1
ATOM 765 O O . LYS A 1 93 ? 29.754 1.134 -19.016 1.00 97.50 93 LYS A O 1
ATOM 770 N N . LYS A 1 94 ? 28.021 2.422 -19.617 1.00 96.75 94 LYS A N 1
ATOM 771 C CA . LYS A 1 94 ? 28.860 3.419 -20.285 1.00 96.75 94 LYS A CA 1
ATOM 772 C C . LYS A 1 94 ? 29.689 4.229 -19.289 1.00 96.75 94 LYS A C 1
ATOM 774 O O . LYS A 1 94 ? 30.876 4.421 -19.539 1.00 96.75 94 LYS A O 1
ATOM 779 N N . LEU A 1 95 ? 29.110 4.656 -18.168 1.00 96.62 95 LEU A N 1
ATOM 780 C CA . LEU A 1 95 ? 29.844 5.347 -17.102 1.00 96.62 95 LEU A CA 1
ATOM 781 C C . LEU A 1 95 ? 30.958 4.469 -16.520 1.00 96.62 95 LEU A C 1
ATOM 783 O O . LEU A 1 95 ? 32.086 4.935 -16.391 1.00 96.62 95 LEU A O 1
ATOM 787 N N . GLU A 1 96 ? 30.680 3.192 -16.262 1.00 97.19 96 GLU A N 1
ATOM 788 C CA . GLU A 1 96 ? 31.681 2.235 -15.780 1.00 97.19 96 GLU A CA 1
ATOM 789 C C . GLU A 1 96 ? 32.818 2.038 -16.793 1.00 97.19 96 GLU A C 1
ATOM 791 O O . GLU A 1 96 ? 33.990 2.062 -16.423 1.00 97.19 96 GLU A O 1
ATOM 796 N N . SER A 1 97 ? 32.499 1.948 -18.091 1.00 97.25 97 SER A N 1
ATOM 797 C CA . SER A 1 97 ? 33.529 1.857 -19.135 1.00 97.25 97 SER A CA 1
ATOM 798 C C . SER A 1 97 ? 34.453 3.081 -19.172 1.00 97.25 97 SER A C 1
ATOM 800 O O . SER A 1 97 ? 35.659 2.938 -19.364 1.00 97.25 97 SER A O 1
ATOM 802 N N . VAL A 1 98 ? 33.904 4.281 -18.947 1.00 96.75 98 VAL A N 1
ATOM 803 C CA . VAL A 1 98 ? 34.676 5.531 -18.892 1.00 96.75 98 VAL A CA 1
ATOM 804 C C . VAL A 1 98 ? 35.537 5.580 -17.631 1.00 96.75 98 VAL A C 1
ATOM 806 O O . VAL A 1 98 ? 36.704 5.951 -17.721 1.00 96.75 98 VAL A O 1
ATOM 809 N N . TYR A 1 99 ? 34.998 5.172 -16.481 1.00 94.69 99 TYR A N 1
ATOM 810 C CA . TYR A 1 99 ? 35.733 5.075 -15.217 1.00 94.69 99 TYR A CA 1
ATOM 811 C C . TYR A 1 99 ? 36.960 4.157 -15.351 1.00 94.69 99 TYR A C 1
ATOM 813 O O . TYR A 1 99 ? 38.090 4.591 -15.139 1.00 94.69 99 TYR A O 1
ATOM 821 N N . GLN A 1 100 ? 36.771 2.932 -15.850 1.00 96.50 100 GLN A N 1
ATOM 822 C CA . GLN A 1 100 ? 37.872 1.984 -16.067 1.00 96.50 100 GLN A CA 1
ATOM 823 C C . GLN A 1 100 ? 38.913 2.502 -17.070 1.00 96.50 100 GLN A C 1
ATOM 825 O O . GLN A 1 100 ? 40.115 2.377 -16.843 1.00 96.50 100 GLN A O 1
ATOM 830 N N . ALA A 1 101 ? 38.472 3.143 -18.159 1.00 95.00 101 ALA A N 1
ATOM 831 C CA . ALA A 1 101 ? 39.379 3.765 -19.125 1.00 95.00 101 ALA A CA 1
ATOM 832 C C . ALA A 1 101 ? 40.185 4.938 -18.532 1.00 95.00 101 ALA A C 1
ATOM 834 O O . ALA A 1 101 ? 41.238 5.284 -19.064 1.00 95.00 101 ALA A O 1
ATOM 835 N N . SER A 1 102 ? 39.704 5.534 -17.439 1.00 94.12 102 SER A N 1
ATOM 836 C CA . SER A 1 102 ? 40.345 6.657 -16.748 1.00 94.12 102 SER A CA 1
ATOM 837 C C . SER A 1 102 ? 41.331 6.216 -15.657 1.00 94.12 102 SER A C 1
ATOM 839 O O . SER A 1 102 ? 41.955 7.072 -15.035 1.00 94.12 102 SER A O 1
ATOM 841 N N . GLY A 1 103 ? 41.522 4.905 -15.460 1.00 91.38 103 GLY A N 1
ATOM 842 C CA . GLY A 1 103 ? 42.496 4.347 -14.515 1.00 91.38 103 GLY A CA 1
ATOM 843 C C . GLY A 1 103 ? 41.917 3.845 -13.190 1.00 91.38 103 GLY A C 1
ATOM 844 O O . GLY A 1 103 ? 42.702 3.555 -12.288 1.00 91.38 103 GLY A O 1
ATOM 845 N N . GLY A 1 104 ? 40.590 3.712 -13.084 1.00 71.75 104 GLY A N 1
ATOM 846 C CA . GLY A 1 104 ? 39.902 3.381 -11.833 1.00 71.75 104 GLY A CA 1
ATOM 847 C C . GLY A 1 104 ? 39.581 4.645 -11.063 1.00 71.75 104 GLY A C 1
ATOM 848 O O . GLY A 1 104 ? 39.939 4.742 -9.872 1.00 71.75 104 GLY A O 1
#

Foldseek 3Di:
DDDDDDDQWDDPPCNVVSCVPPVDWDQDPVVRDTHGPDPVDDDDQDCPPNSVVVQQFGHPVCPDPSVVRGGCNVVVVCVVPDCVVVVVVVVVVVVVVVVVVVPD

pLDDT: mean 88.31, std 7.54, range [45.12, 97.5]

Radius of gyration: 21.61 Å; chains: 1; bounding box: 60×32×50 Å